Protein AF-H3DM21-F1 (afdb_monomer)

Sequence (55 aa):
GRMTKTVITFENGKLVQHQKWDGKETTIEREIQDRKLTAKCIADDVVALRTYERV

Radius of gyration: 12.25 Å; Cα contacts (8 Å, |Δi|>4): 102; chains: 1; bounding box: 27×28×31 Å

Organism: Tetraodon nigroviridis (NCBI:txid99883)

Solvent-accessible surface area (backbone atoms only — not comparable to full-atom values): 3272 Å² total; per-residue (Å²): 136,83,80,60,58,69,51,75,48,79,53,98,82,26,41,38,38,42,35,38,39,98,95,44,57,36,40,38,39,34,36,73,54,96,77,25,40,41,38,40,41,36,44,86,91,48,77,47,80,46,80,44,74,78,128

Secondary structure (DSSP, 8-state):
----EEEEEEETTEEEEEEEETTEEEEEEEEEETTEEEEEEEETTEEEEEEEE--

Structure (mmCIF, N/CA/C/O backbone):
data_AF-H3DM21-F1
#
_entry.id   AF-H3DM21-F1
#
loop_
_atom_site.group_PDB
_atom_site.id
_atom_site.type_symbol
_atom_site.label_atom_id
_atom_site.label_alt_id
_atom_site.label_comp_id
_atom_site.label_asym_id
_atom_site.label_entity_id
_atom_site.label_seq_id
_atom_site.pdbx_PDB_ins_code
_atom_site.Cartn_x
_atom_site.Cartn_y
_atom_site.Cartn_z
_atom_site.occupancy
_atom_site.B_iso_or_equiv
_atom_site.auth_seq_id
_atom_site.auth_comp_id
_atom_site.auth_asym_id
_atom_site.auth_atom_id
_atom_site.pdbx_PDB_model_num
ATOM 1 N N . GLY A 1 1 ? 9.637 -13.747 1.918 1.00 81.56 1 GLY A N 1
ATOM 2 C CA . GLY A 1 1 ? 9.359 -12.295 1.856 1.00 81.56 1 GLY A CA 1
ATOM 3 C C . GLY A 1 1 ? 10.045 -11.699 0.642 1.00 81.56 1 GLY A C 1
ATOM 4 O O . GLY A 1 1 ? 10.891 -12.374 0.073 1.00 81.56 1 GLY A O 1
ATOM 5 N N . ARG A 1 2 ? 9.684 -10.480 0.229 1.00 92.75 2 ARG A N 1
ATOM 6 C CA . ARG A 1 2 ? 10.365 -9.755 -0.862 1.00 92.75 2 ARG A CA 1
ATOM 7 C C . ARG A 1 2 ? 11.372 -8.769 -0.270 1.00 92.75 2 ARG A C 1
ATOM 9 O O . ARG A 1 2 ? 11.057 -8.140 0.737 1.00 92.75 2 ARG A O 1
ATOM 16 N N . MET A 1 3 ? 12.540 -8.619 -0.890 1.00 95.56 3 MET A N 1
ATOM 17 C CA . MET A 1 3 ? 13.469 -7.535 -0.567 1.00 95.56 3 MET A CA 1
ATOM 18 C C . MET A 1 3 ? 13.112 -6.331 -1.436 1.00 95.56 3 MET A C 1
ATOM 20 O O . MET A 1 3 ? 13.125 -6.416 -2.657 1.00 95.56 3 MET A O 1
ATOM 24 N N . THR A 1 4 ? 12.729 -5.225 -0.807 1.00 96.75 4 THR A N 1
ATOM 25 C CA . THR A 1 4 ? 12.200 -4.047 -1.507 1.00 96.75 4 THR A CA 1
ATOM 26 C C . THR A 1 4 ? 12.974 -2.806 -1.097 1.00 96.75 4 THR A C 1
ATOM 28 O O . THR A 1 4 ? 13.281 -2.655 0.087 1.00 96.75 4 THR A O 1
ATOM 31 N N . LYS A 1 5 ? 13.175 -1.861 -2.017 1.00 97.44 5 LYS A N 1
ATOM 32 C CA . LYS A 1 5 ? 13.495 -0.481 -1.644 1.00 97.44 5 LYS A CA 1
ATOM 33 C C . LYS A 1 5 ? 12.179 0.232 -1.344 1.00 97.44 5 LYS A C 1
ATOM 35 O O . LYS A 1 5 ? 11.349 0.381 -2.236 1.00 97.44 5 LYS A O 1
ATOM 40 N N . THR A 1 6 ? 11.970 0.614 -0.086 1.00 97.81 6 THR A N 1
ATOM 41 C CA . THR A 1 6 ? 10.737 1.273 0.366 1.00 97.81 6 THR A CA 1
ATOM 42 C C . THR A 1 6 ? 11.030 2.711 0.781 1.00 97.81 6 THR A C 1
ATOM 44 O O . THR A 1 6 ? 11.990 2.954 1.509 1.00 97.81 6 THR A O 1
ATOM 47 N N . VAL A 1 7 ? 10.191 3.647 0.339 1.00 98.12 7 VAL A N 1
ATOM 48 C CA . VAL A 1 7 ? 10.150 5.034 0.822 1.00 98.12 7 VAL A CA 1
ATOM 49 C C . VAL A 1 7 ? 8.780 5.271 1.444 1.00 98.12 7 VAL A C 1
ATOM 51 O O . VAL A 1 7 ? 7.768 4.837 0.896 1.00 98.12 7 VAL A O 1
ATOM 54 N N . ILE A 1 8 ? 8.754 5.926 2.603 1.00 98.06 8 ILE A N 1
ATOM 55 C CA . ILE A 1 8 ? 7.520 6.307 3.288 1.00 98.06 8 ILE A CA 1
ATOM 56 C C . ILE A 1 8 ? 7.495 7.825 3.398 1.00 98.06 8 ILE A C 1
ATOM 58 O O . ILE A 1 8 ? 8.435 8.417 3.929 1.00 98.06 8 ILE A O 1
ATOM 62 N N . THR A 1 9 ? 6.4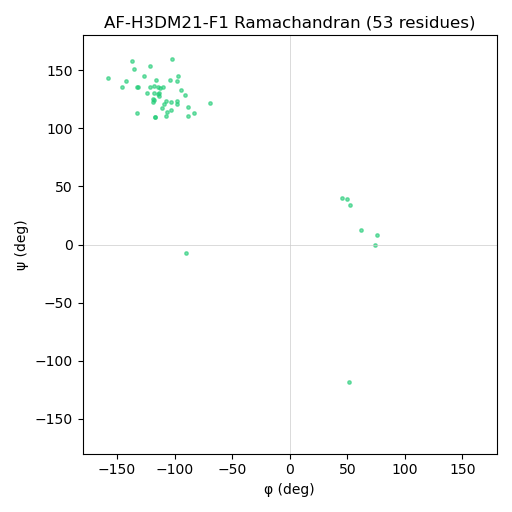22 8.436 2.913 1.00 98.06 9 THR A N 1
ATOM 63 C CA . THR 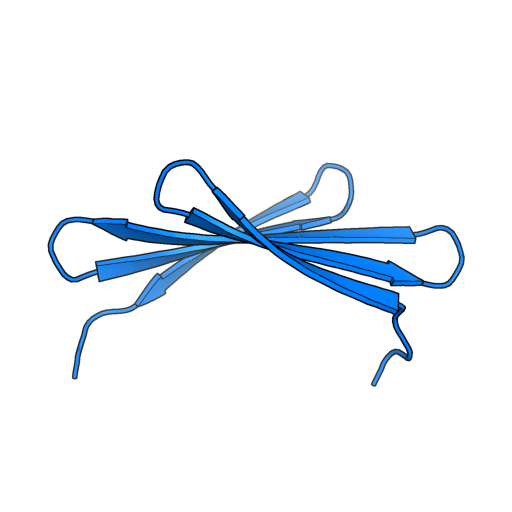A 1 9 ? 6.154 9.869 3.029 1.00 98.06 9 THR A CA 1
ATOM 64 C C . THR A 1 9 ? 4.829 10.091 3.743 1.00 98.06 9 THR A C 1
ATOM 66 O O . THR A 1 9 ? 3.942 9.234 3.747 1.00 98.06 9 THR A O 1
ATOM 69 N N . PHE A 1 10 ? 4.706 11.243 4.394 1.00 97.50 10 PHE A N 1
ATOM 70 C CA . PHE A 1 10 ? 3.438 11.716 4.927 1.00 97.50 10 PHE A CA 1
ATOM 71 C C . PHE A 1 10 ? 3.082 13.011 4.208 1.00 97.50 10 PHE A C 1
ATOM 73 O O . PHE A 1 10 ? 3.748 14.028 4.392 1.00 97.50 10 PHE A O 1
ATOM 80 N N . GLU A 1 11 ? 2.064 12.954 3.359 1.00 93.69 11 GLU A N 1
ATOM 81 C CA . GLU A 1 11 ? 1.662 14.054 2.488 1.00 93.69 11 GLU A CA 1
ATOM 82 C C . GLU A 1 11 ? 0.140 14.108 2.386 1.00 93.69 11 GLU A C 1
ATOM 84 O O . GLU A 1 11 ? -0.532 13.079 2.364 1.00 93.69 11 GLU A O 1
ATOM 89 N N . ASN A 1 12 ? -0.424 15.318 2.376 1.00 92.50 12 ASN A N 1
ATOM 90 C CA . ASN A 1 12 ? -1.871 15.543 2.257 1.00 92.50 12 ASN A CA 1
ATOM 91 C C . ASN A 1 12 ? -2.725 14.747 3.270 1.00 92.50 12 ASN A C 1
ATOM 93 O O . ASN A 1 12 ? -3.825 14.302 2.953 1.00 92.50 12 ASN A O 1
ATOM 97 N N . GLY A 1 13 ? -2.210 14.535 4.487 1.00 93.19 13 GLY A N 1
ATOM 98 C CA . GLY A 1 13 ? -2.902 13.772 5.533 1.00 93.19 13 GLY A CA 1
ATOM 99 C C . GLY A 1 13 ? -2.891 12.251 5.337 1.00 93.19 13 GLY A C 1
ATOM 100 O O . GLY A 1 13 ? -3.560 11.541 6.089 1.00 93.19 13 GLY A O 1
ATOM 101 N N . LYS A 1 14 ? -2.129 11.737 4.363 1.00 96.38 14 LYS A N 1
ATOM 102 C CA . LYS A 1 14 ? -1.981 10.307 4.078 1.00 96.38 14 LYS A CA 1
ATOM 103 C C . LYS A 1 14 ? -0.546 9.852 4.306 1.00 96.38 14 LYS A C 1
ATOM 105 O O . LYS A 1 14 ? 0.409 10.544 3.964 1.00 96.38 14 LYS A O 1
ATOM 110 N N . LEU A 1 15 ? -0.392 8.650 4.851 1.00 98.00 15 LEU A N 1
ATOM 111 C CA . LEU A 1 15 ? 0.884 7.946 4.880 1.00 98.00 15 LEU A CA 1
ATOM 112 C C . LEU A 1 15 ? 1.012 7.130 3.591 1.00 98.00 15 LEU A C 1
ATOM 114 O O . LEU A 1 15 ? 0.296 6.141 3.416 1.00 98.00 15 LEU A O 1
ATOM 118 N N . VAL A 1 16 ? 1.921 7.530 2.709 1.00 98.06 16 VAL A N 1
ATOM 119 C CA . VAL A 1 16 ? 2.170 6.873 1.424 1.00 98.06 16 VAL A CA 1
ATOM 120 C C . VAL A 1 16 ? 3.441 6.042 1.540 1.00 98.06 16 VAL A C 1
ATOM 122 O O . VAL A 1 16 ? 4.534 6.554 1.763 1.00 98.06 16 VAL A O 1
ATOM 125 N N . GLN A 1 17 ? 3.300 4.727 1.420 1.00 98.12 17 GLN A N 1
ATOM 126 C CA . GLN A 1 17 ? 4.406 3.778 1.411 1.00 98.12 17 GLN A CA 1
ATOM 127 C C . GLN A 1 17 ? 4.588 3.251 -0.010 1.00 98.12 17 GLN A C 1
ATOM 129 O O . GLN A 1 17 ? 3.770 2.471 -0.491 1.00 98.12 17 GLN A O 1
ATOM 134 N N . HIS A 1 18 ? 5.681 3.635 -0.660 1.00 97.75 18 HIS A N 1
ATOM 135 C CA . HIS A 1 18 ? 5.995 3.221 -2.020 1.00 97.75 18 HIS A CA 1
ATOM 136 C C . HIS A 1 18 ? 7.141 2.205 -2.020 1.00 97.75 18 HIS A C 1
ATOM 138 O O . HIS A 1 18 ? 8.218 2.461 -1.474 1.00 97.75 18 HIS A O 1
ATOM 144 N N . GLN A 1 19 ? 6.901 1.033 -2.603 1.00 97.88 19 GLN A N 1
ATOM 145 C CA . GLN A 1 19 ? 7.825 -0.098 -2.616 1.00 97.88 19 GLN A CA 1
ATOM 146 C C . GLN A 1 19 ? 8.217 -0.436 -4.048 1.00 97.88 19 GLN A C 1
ATOM 148 O O . GLN A 1 19 ? 7.341 -0.639 -4.882 1.00 97.88 19 GLN A O 1
ATOM 153 N N . LYS A 1 20 ? 9.520 -0.578 -4.308 1.00 96.69 20 LYS A N 1
ATOM 154 C CA . LYS A 1 20 ? 10.056 -1.057 -5.590 1.00 96.69 20 LYS A CA 1
ATOM 155 C C . LYS A 1 20 ? 10.905 -2.307 -5.393 1.00 96.69 20 LYS A C 1
ATOM 157 O O . LYS A 1 20 ? 11.718 -2.362 -4.465 1.00 96.69 20 LYS A O 1
ATOM 162 N N . TRP A 1 21 ? 10.723 -3.301 -6.255 1.00 96.12 21 TRP A N 1
ATOM 163 C CA . TRP A 1 21 ? 11.536 -4.522 -6.308 1.00 96.12 21 TRP A CA 1
ATOM 164 C C . TRP A 1 21 ? 11.429 -5.150 -7.698 1.00 96.12 21 TRP A C 1
ATOM 166 O O . TRP A 1 21 ? 10.356 -5.122 -8.282 1.00 96.12 21 TRP A O 1
ATOM 176 N N . ASP A 1 22 ? 12.511 -5.724 -8.225 1.00 94.50 22 ASP A N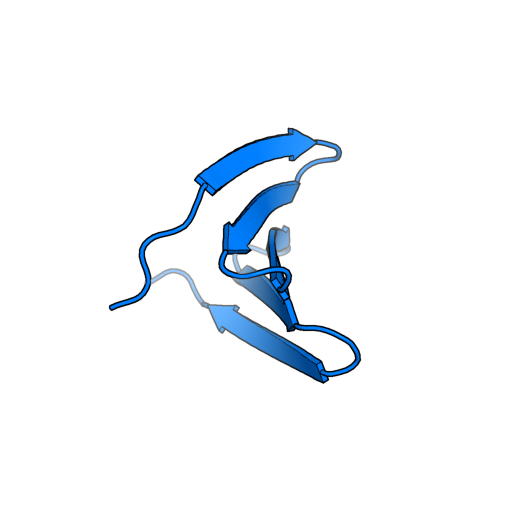 1
ATOM 177 C CA . ASP A 1 22 ? 12.514 -6.522 -9.466 1.00 94.50 22 ASP A CA 1
ATOM 178 C C . ASP A 1 22 ? 11.732 -5.903 -10.648 1.00 94.50 22 ASP A C 1
ATOM 180 O O . ASP A 1 22 ? 11.000 -6.590 -11.357 1.00 94.50 22 ASP A O 1
ATOM 184 N N . GLY A 1 23 ? 11.833 -4.579 -10.830 1.00 94.00 23 GLY A N 1
ATOM 185 C CA . GLY A 1 23 ? 11.110 -3.835 -11.874 1.00 94.00 23 GLY A CA 1
ATOM 186 C C . GLY A 1 23 ? 9.609 -3.626 -11.625 1.00 94.00 23 GLY A C 1
ATOM 187 O O . GLY A 1 23 ? 8.951 -2.988 -12.438 1.00 94.00 23 GLY A O 1
ATOM 188 N N . LYS A 1 24 ? 9.076 -4.125 -10.508 1.00 94.94 24 LYS A N 1
ATOM 189 C CA . LYS A 1 24 ? 7.691 -3.964 -10.053 1.00 94.94 24 LYS A CA 1
ATOM 190 C C . LYS A 1 24 ? 7.585 -2.918 -8.952 1.00 94.94 24 LYS A C 1
ATOM 192 O O . LYS A 1 24 ? 8.550 -2.637 -8.229 1.00 94.94 24 LYS A O 1
ATOM 197 N N . GLU A 1 25 ? 6.376 -2.402 -8.776 1.00 96.69 25 GLU A N 1
ATOM 198 C CA . GLU A 1 25 ? 6.064 -1.461 -7.712 1.00 96.69 25 GLU A CA 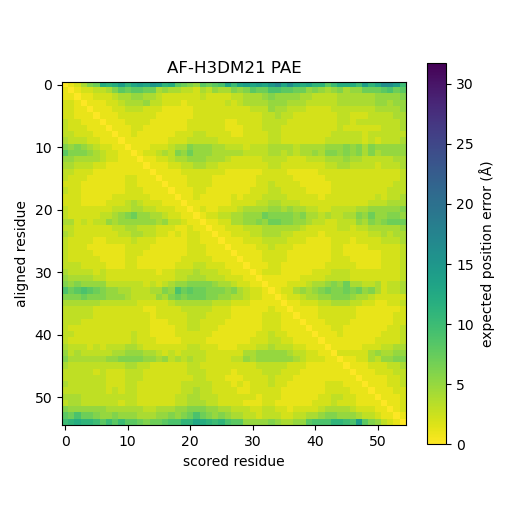1
ATOM 199 C C . GLU A 1 25 ? 4.738 -1.754 -7.005 1.00 96.69 25 GLU A C 1
ATOM 201 O O . GLU A 1 25 ? 3.861 -2.473 -7.481 1.00 96.69 25 GLU A O 1
ATOM 206 N N . THR A 1 26 ? 4.622 -1.253 -5.781 1.00 97.44 26 THR A N 1
ATOM 207 C CA . THR A 1 26 ? 3.390 -1.278 -4.994 1.00 97.44 26 THR A CA 1
ATOM 208 C C . THR A 1 26 ? 3.331 -0.014 -4.170 1.00 97.44 26 THR A C 1
ATOM 210 O O . THR A 1 26 ? 4.310 0.352 -3.515 1.00 97.44 26 THR A O 1
ATOM 213 N N . THR A 1 27 ? 2.161 0.608 -4.148 1.00 98.00 27 THR A N 1
ATOM 214 C CA . THR A 1 27 ? 1.883 1.766 -3.305 1.00 98.00 27 THR A CA 1
ATOM 215 C C . THR A 1 27 ? 0.844 1.385 -2.262 1.00 98.00 27 THR A C 1
ATOM 217 O O . THR A 1 27 ? -0.190 0.804 -2.585 1.00 98.00 27 THR A O 1
ATOM 220 N N . ILE A 1 28 ? 1.125 1.688 -0.996 1.00 97.94 28 ILE A N 1
ATOM 221 C CA . ILE A 1 28 ? 0.185 1.529 0.110 1.00 97.94 28 ILE A CA 1
ATOM 222 C C . ILE A 1 28 ? -0.094 2.905 0.696 1.00 97.94 28 ILE A C 1
ATOM 224 O O . ILE A 1 28 ? 0.762 3.484 1.363 1.00 97.94 28 ILE A O 1
ATOM 228 N N . GLU A 1 29 ? -1.302 3.404 0.479 1.00 97.94 29 GLU A N 1
ATOM 229 C CA . GLU A 1 29 ? -1.792 4.638 1.085 1.00 97.94 29 GLU A CA 1
ATOM 230 C C . GLU A 1 29 ? -2.573 4.296 2.349 1.00 97.94 29 GLU A C 1
ATOM 232 O O . GLU A 1 29 ? -3.412 3.391 2.344 1.00 97.94 29 GLU A O 1
ATOM 237 N N . ARG A 1 30 ? -2.304 5.009 3.441 1.00 98.31 30 ARG A N 1
ATOM 238 C CA . ARG A 1 30 ? -3.087 4.915 4.672 1.00 98.31 30 ARG A CA 1
ATOM 239 C C . ARG A 1 30 ? -3.599 6.284 5.059 1.00 98.31 30 ARG A C 1
ATOM 241 O O . ARG A 1 30 ? -2.822 7.229 5.156 1.00 98.31 30 ARG A O 1
ATOM 248 N N . GLU A 1 31 ? -4.887 6.362 5.333 1.00 97.00 31 GLU A N 1
ATOM 249 C CA . GLU A 1 31 ? -5.529 7.572 5.829 1.00 97.00 31 GLU A CA 1
ATOM 250 C C . GLU A 1 31 ? -6.470 7.242 6.978 1.00 97.00 31 GLU A C 1
ATOM 252 O O . GLU A 1 31 ? -7.009 6.135 7.056 1.00 97.00 31 GLU A O 1
ATOM 257 N N . ILE A 1 32 ? -6.646 8.204 7.879 1.00 95.88 32 ILE A N 1
ATOM 258 C CA . ILE A 1 32 ? -7.604 8.101 8.974 1.00 95.88 32 ILE A CA 1
ATOM 259 C C . ILE A 1 32 ? -8.747 9.065 8.686 1.00 95.88 32 ILE A C 1
ATOM 261 O O . ILE A 1 32 ? -8.532 10.270 8.588 1.00 95.88 32 ILE A O 1
ATOM 265 N N . GLN A 1 33 ? -9.957 8.526 8.586 1.00 92.44 33 GLN A N 1
ATOM 266 C CA . GLN A 1 33 ? -11.201 9.283 8.466 1.00 92.44 33 GLN A CA 1
ATOM 267 C C . GLN A 1 33 ? -12.203 8.693 9.460 1.00 92.44 33 GLN A C 1
ATOM 269 O O . GLN A 1 33 ? -12.269 7.476 9.617 1.00 92.44 33 GLN A O 1
ATOM 274 N N . ASP A 1 34 ? -12.927 9.536 10.196 1.00 91.56 34 ASP A N 1
ATOM 275 C CA . ASP A 1 34 ? -13.952 9.106 11.162 1.00 91.56 34 ASP A CA 1
ATOM 276 C C . ASP A 1 34 ? -13.490 8.021 12.153 1.00 91.56 34 ASP A C 1
ATOM 278 O O . ASP A 1 34 ? -14.222 7.092 12.490 1.00 91.56 34 ASP A O 1
ATOM 282 N N . ARG A 1 35 ? -12.241 8.130 12.634 1.00 92.81 35 ARG A N 1
ATOM 283 C CA . ARG A 1 35 ? -11.576 7.156 13.532 1.00 92.81 35 ARG A CA 1
ATOM 284 C C . ARG A 1 35 ? -11.392 5.749 12.942 1.00 92.81 35 ARG A C 1
ATOM 286 O O . ARG A 1 35 ? -11.014 4.834 13.674 1.00 92.81 35 ARG A O 1
ATOM 293 N N . LYS A 1 36 ? -11.600 5.581 11.638 1.00 95.56 36 LYS A N 1
ATOM 294 C CA . LYS A 1 36 ? -11.285 4.371 10.881 1.00 95.56 36 LYS A CA 1
ATOM 295 C C . LYS A 1 36 ? -10.026 4.602 10.064 1.00 95.56 36 LYS A C 1
ATOM 297 O O . LYS A 1 36 ? -9.815 5.688 9.530 1.00 95.56 36 LYS A O 1
ATOM 302 N N . LEU A 1 37 ? -9.184 3.580 9.967 1.00 96.94 37 LEU A N 1
ATOM 303 C CA . LEU A 1 37 ? -8.024 3.610 9.084 1.00 96.94 37 LEU A CA 1
ATOM 304 C C . LEU A 1 37 ? -8.368 2.882 7.788 1.00 96.94 37 LEU A C 1
ATOM 306 O O . LEU A 1 37 ? -8.683 1.694 7.807 1.00 96.94 37 LEU A O 1
ATOM 310 N N . THR A 1 38 ? -8.275 3.585 6.666 1.00 97.25 38 THR A N 1
ATOM 311 C CA . THR A 1 38 ? -8.384 2.991 5.334 1.00 97.25 38 THR A CA 1
ATOM 312 C C . THR A 1 38 ? -6.983 2.762 4.793 1.00 97.25 38 THR A C 1
ATOM 314 O O . THR A 1 38 ? -6.184 3.692 4.716 1.00 97.25 38 THR A O 1
ATOM 317 N N . ALA A 1 39 ? -6.677 1.519 4.426 1.00 97.88 39 ALA A N 1
ATOM 318 C CA . ALA A 1 39 ? -5.445 1.143 3.748 1.00 97.88 39 ALA A CA 1
ATOM 319 C C . ALA A 1 39 ? -5.759 0.720 2.309 1.00 97.88 39 ALA A C 1
ATOM 321 O O . ALA A 1 39 ? -6.457 -0.273 2.084 1.00 97.88 39 ALA A O 1
ATOM 322 N N . LYS A 1 40 ? -5.221 1.462 1.341 1.00 97.81 40 LYS A N 1
ATOM 323 C CA . LYS A 1 40 ? -5.346 1.197 -0.092 1.00 97.81 40 LYS A CA 1
ATOM 324 C C . LYS A 1 40 ? -4.020 0.671 -0.618 1.00 97.81 40 LYS A C 1
ATOM 326 O O . LYS A 1 40 ? -3.026 1.385 -0.604 1.00 97.81 40 LYS A O 1
ATOM 331 N N . CYS A 1 41 ? -3.999 -0.583 -1.048 1.00 97.81 41 CYS A N 1
ATOM 332 C CA . CYS A 1 41 ? -2.840 -1.222 -1.661 1.00 97.81 41 CYS A CA 1
ATOM 333 C C . CYS A 1 41 ? -3.056 -1.289 -3.172 1.00 97.81 41 CYS A C 1
ATOM 335 O O . CYS A 1 41 ? -4.044 -1.866 -3.620 1.00 97.81 41 CYS A O 1
ATOM 337 N N . ILE A 1 42 ? -2.136 -0.710 -3.934 1.00 97.94 42 ILE A N 1
ATOM 338 C CA . ILE A 1 42 ? -2.181 -0.618 -5.393 1.00 97.94 42 ILE A CA 1
ATOM 339 C C . ILE A 1 42 ? -0.963 -1.363 -5.932 1.00 97.94 42 ILE A C 1
ATOM 341 O O . ILE A 1 42 ? 0.165 -1.040 -5.554 1.00 97.94 42 ILE A O 1
ATOM 345 N N . ALA A 1 43 ? -1.191 -2.364 -6.775 1.00 96.31 43 ALA A N 1
ATOM 346 C CA . ALA A 1 43 ? -0.151 -3.086 -7.497 1.00 96.31 43 ALA A CA 1
ATOM 347 C C . ALA A 1 43 ? -0.584 -3.178 -8.960 1.00 96.31 43 ALA A C 1
ATOM 349 O O . ALA A 1 43 ? -1.590 -3.822 -9.253 1.00 96.31 43 ALA A O 1
ATOM 350 N N . ASP A 1 44 ? 0.153 -2.499 -9.838 1.00 93.06 44 ASP A N 1
ATOM 351 C CA . ASP A 1 44 ? -0.227 -2.290 -11.235 1.00 93.06 44 ASP A CA 1
ATOM 352 C C . ASP A 1 44 ? -1.661 -1.717 -11.343 1.00 93.06 44 ASP A C 1
ATOM 354 O O . ASP A 1 44 ? -1.937 -0.637 -10.816 1.00 93.06 44 ASP A O 1
ATOM 358 N N . ASP A 1 45 ? -2.585 -2.427 -11.985 1.00 94.62 45 ASP A N 1
ATOM 359 C CA . ASP A 1 45 ? -3.997 -2.063 -12.148 1.00 94.62 45 ASP A CA 1
ATOM 360 C C . ASP A 1 45 ? -4.911 -2.589 -11.023 1.00 94.62 45 ASP A C 1
ATOM 362 O O . ASP A 1 45 ? -6.088 -2.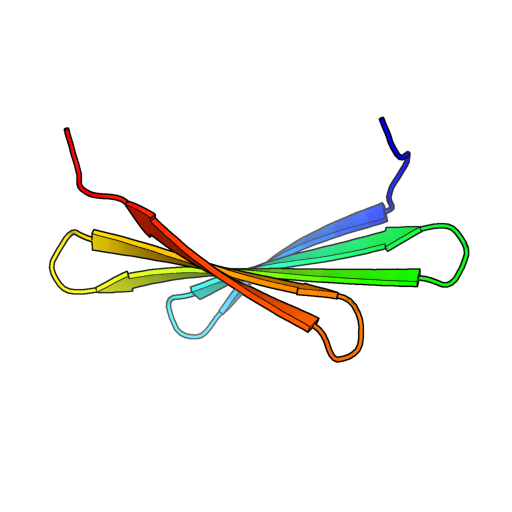226 -10.940 1.00 94.62 45 ASP A O 1
ATOM 366 N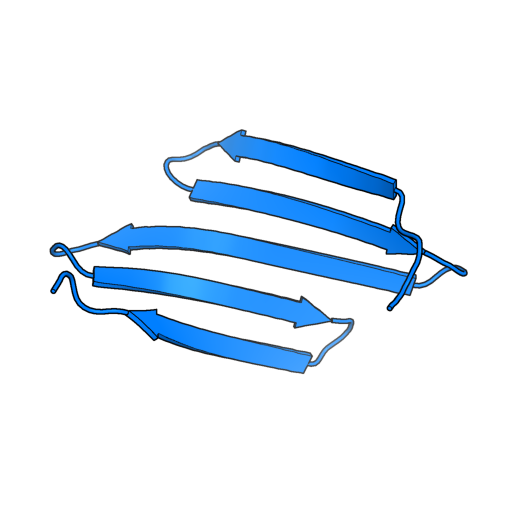 N . VAL A 1 46 ? -4.381 -3.416 -10.118 1.00 97.31 46 VAL A N 1
ATOM 367 C CA . VAL A 1 46 ? -5.153 -4.051 -9.047 1.00 97.31 46 VAL A CA 1
ATOM 368 C C . VAL A 1 46 ? -5.158 -3.188 -7.788 1.00 97.31 46 VAL A C 1
ATOM 370 O O . VAL A 1 46 ? -4.114 -2.811 -7.248 1.00 97.31 46 VAL A O 1
ATOM 373 N N . VAL A 1 47 ? -6.358 -2.941 -7.256 1.00 97.94 47 VAL A N 1
ATOM 374 C CA . VAL A 1 47 ? -6.576 -2.167 -6.027 1.00 97.94 47 VAL A CA 1
ATOM 375 C C . VAL A 1 47 ? -7.231 -3.034 -4.956 1.00 97.94 47 VAL A C 1
ATOM 377 O O . VAL A 1 47 ? -8.318 -3.571 -5.150 1.00 97.94 47 VAL A O 1
ATOM 380 N N . ALA A 1 48 ? -6.600 -3.113 -3.785 1.00 98.25 48 ALA A N 1
ATOM 381 C CA . ALA A 1 48 ? -7.162 -3.727 -2.588 1.00 98.25 48 ALA A CA 1
ATOM 382 C C . ALA A 1 48 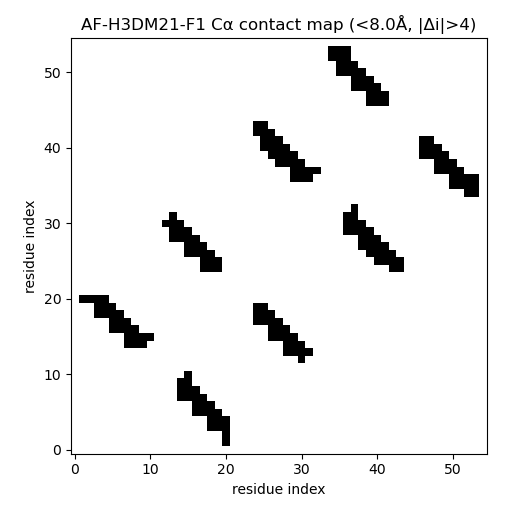? -7.409 -2.665 -1.508 1.00 98.25 48 ALA A C 1
ATOM 384 O O . ALA A 1 48 ? -6.499 -1.924 -1.133 1.00 98.25 48 ALA A O 1
ATOM 385 N N . LEU A 1 49 ? -8.630 -2.624 -0.976 1.00 97.62 49 LEU A N 1
ATOM 386 C CA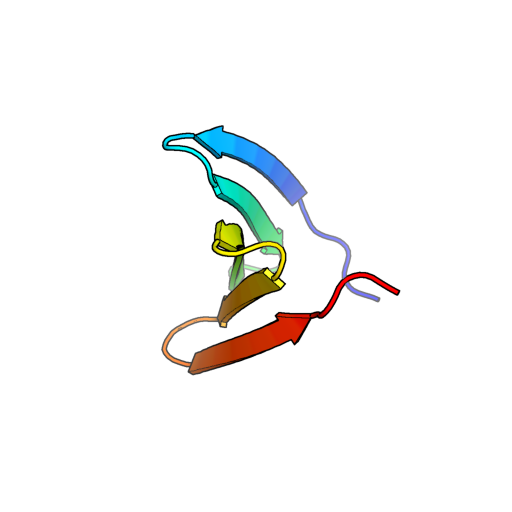 . LEU A 1 49 ? -9.037 -1.726 0.104 1.00 97.62 49 LEU A CA 1
ATOM 387 C C . LEU A 1 49 ? -9.272 -2.520 1.389 1.00 97.62 49 LEU A C 1
ATOM 389 O O . LEU A 1 49 ? -9.902 -3.576 1.370 1.00 97.62 49 LEU A O 1
ATOM 393 N N . ARG A 1 50 ? -8.761 -2.010 2.510 1.00 98.00 50 ARG A N 1
ATOM 394 C CA . ARG A 1 50 ? -9.006 -2.551 3.852 1.00 98.00 50 ARG A CA 1
ATOM 395 C C . ARG A 1 50 ? -9.389 -1.414 4.782 1.00 98.00 50 ARG A C 1
ATOM 397 O O . ARG A 1 50 ? -8.716 -0.386 4.792 1.00 98.00 50 ARG A O 1
ATOM 404 N N . THR A 1 51 ? -10.418 -1.629 5.586 1.00 96.69 51 THR A N 1
ATOM 405 C CA . THR A 1 51 ? -10.859 -0.680 6.608 1.00 96.69 51 THR A CA 1
ATOM 406 C C . THR A 1 51 ? -10.643 -1.307 7.973 1.00 96.69 51 THR A C 1
ATOM 408 O O . THR A 1 51 ? -11.047 -2.442 8.210 1.00 96.69 51 THR A O 1
ATOM 411 N N . TYR A 1 52 ? -9.987 -0.567 8.856 1.00 96.56 52 TYR A N 1
ATOM 412 C CA . TYR A 1 52 ? -9.678 -0.977 10.215 1.00 96.56 52 TYR A CA 1
ATOM 413 C C . TYR A 1 52 ? -10.428 -0.078 11.188 1.00 96.56 52 TYR A C 1
ATOM 415 O O . TYR A 1 52 ? -10.439 1.147 11.034 1.00 96.56 52 TYR A O 1
ATOM 423 N N . GLU A 1 53 ? -11.026 -0.689 12.202 1.00 95.38 53 GLU A N 1
ATOM 424 C CA . GLU A 1 53 ? -11.616 0.019 13.330 1.00 95.38 53 GLU A CA 1
ATOM 425 C C . GLU A 1 53 ? -10.618 0.049 14.484 1.00 95.38 53 GLU A C 1
ATOM 427 O O . GLU A 1 53 ? -9.832 -0.882 14.677 1.00 95.38 53 GLU A O 1
ATOM 432 N N . ARG A 1 54 ? -10.621 1.151 15.234 1.00 92.12 54 ARG A N 1
ATOM 433 C CA . ARG A 1 54 ? -9.838 1.244 16.460 1.00 92.12 54 ARG A CA 1
ATOM 434 C C . ARG A 1 54 ? -10.457 0.310 17.502 1.00 92.12 54 ARG A C 1
ATOM 436 O O . ARG A 1 54 ? -11.621 0.492 17.848 1.00 92.12 54 ARG A O 1
ATOM 443 N N . VAL A 1 55 ? -9.660 -0.637 17.990 1.00 89.56 55 VAL A N 1
ATOM 444 C CA . VAL A 1 55 ? -9.977 -1.509 19.132 1.00 89.56 55 VAL A CA 1
ATOM 445 C C . VAL A 1 55 ? -9.435 -0.887 20.414 1.00 89.56 55 VAL A C 1
ATOM 447 O O . VAL A 1 55 ? -8.371 -0.224 20.336 1.00 89.56 55 VAL A O 1
#

Foldseek 3Di:
DFDWDWDWDCPPQWIWIWTDDPNWIKIWIWHADPQKIWIWIDTPPDIDIDIHHDD

pLDDT: mean 95.93, std 2.89, range 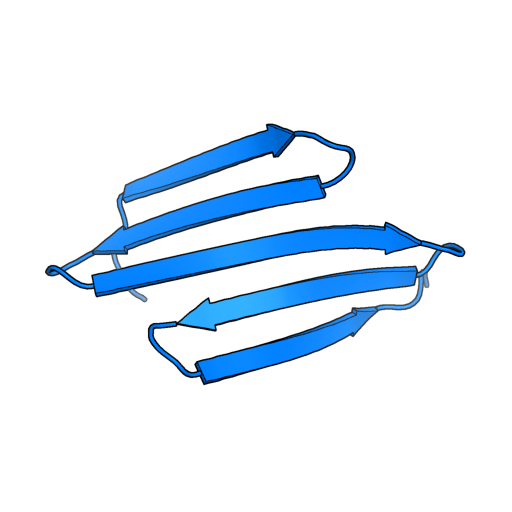[81.56, 98.31]

Nearest PDB structures (foldseek):
  4azr-assembly1_B  TM=9.923E-01  e=6.562E-06  Homo sapiens
  7fyd-assembly1_A  TM=9.928E-01  e=6.141E-05  Homo sapiens
  7fy1-assembly1_A  TM=9.840E-01  e=2.185E-04  Homo sapiens
  3rzy-assembly1_A  TM=9.782E-01  e=1.716E-04  Homo sapiens
  7fz5-assembly1_A  TM=9.871E-01  e=5.093E-04  Homo sapiens

InterPro domains:
  IPR012674 Calycin [G3DSA:2.40.128.20] (1-55)
  IPR012674 Calycin [SSF50814] (1-55)

Mean predicted aligned error: 2.77 Å